Protein 8V9S (pdb70)

GO terms:
  GO:0039686 bidirectional double-stranded viral DNA replication (P, IDA)

B-factor: mean 27.94, std 12.45, range [12.91, 69.67]

Sequence (71 aa):
GLPNVSELVDVYEYCRKRGLYPDAESYPWKSNAHYWLVTNLYQNRANALTDAELRRKAADELVHTARINRG

Nearest PDB structures (foldseek):
  7pkq-assembly1_v  TM=4.319E-01  e=3.524E+00  Chlamydomonas reinhardtii
  7aor-assembly1_p  TM=4.807E-01  e=5.339E+00  Trypanosoma cruzi strain CL Brener
  1nxh-assembly1_B  TM=5.508E-01  e=9.665E+00  Methanothermobacter thermautotrophicus

Solvent-accessible surface area: 5018 Å² total

Foldseek 3Di:
DDDDLVVLLCLVVCVVCVVVAPHLVRPDDPDPLSSVLSVVLVVVCVVPADSVRSSVVSNVSVVCVVVVVVD

Structure (mmCIF, N/CA/C/O backbone):
data_8V9S
#
_entry.id   8V9S
#
_cell.length_a   49.731
_cell.length_b   49.731
_cell.length_c   70.772
_cell.angle_alpha   90.000
_cell.angle_beta   90.000
_cell.angle_gamma   120.000
#
_symmetry.space_group_name_H-M   'P 31 2 1'
#
loop_
_entity.id
_entity.type
_entity.pdbx_description
1 polymer 'Replication protein P'
2 water water
#
loop_
_atom_site.group_PDB
_atom_site.id
_atom_site.type_symbol
_atom_site.label_atom_id
_atom_site.label_alt_id
_atom_site.label_comp_id
_atom_site.label_asym_id
_atom_site.label_entity_id
_atom_site.label_seq_id
_atom_site.pdbx_PDB_ins_code
_atom_site.Cartn_x
_atom_site.Cartn_y
_atom_site.Cartn_z
_atom_site.occupancy
_atom_site.B_iso_or_equiv
_atom_site.auth_seq_id
_atom_site.auth_comp_id
_atom_site.auth_asym_id
_atom_site.auth_atom_id
_atom_site.pdbx_PDB_model_num
ATOM 1 N N . GLY A 1 23 ? 6.26823 42.20697 8.59533 1.000 17.32378 119 GLY A N 1
A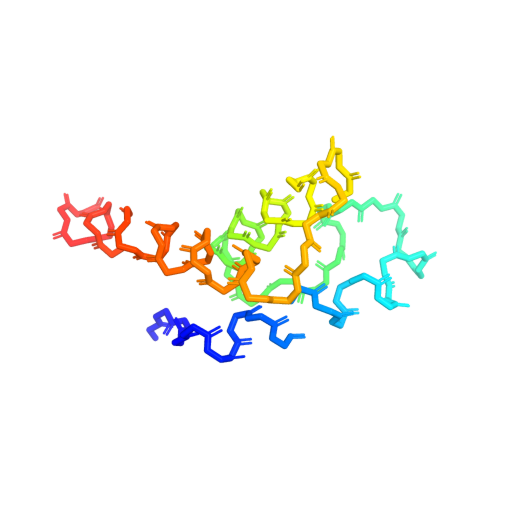TOM 2 C CA . GLY A 1 23 ? 6.57168 42.22554 10.02674 1.000 23.09583 119 GLY A CA 1
ATOM 3 C C . GLY A 1 23 ? 6.80998 40.82295 10.59734 1.000 24.77785 119 GLY A C 1
ATOM 4 O O . GLY A 1 23 ? 6.79823 39.85567 9.84952 1.000 22.82742 119 GLY A O 1
ATOM 5 N N . LEU A 1 24 ? 7.02192 40.70172 11.91112 1.000 22.41154 120 LEU A N 1
ATOM 6 C CA . LEU A 1 24 ? 7.19278 39.38860 12.52194 1.000 22.50760 120 LEU A CA 1
ATOM 7 C C . LEU A 1 24 ? 5.86320 38.64239 12.61363 1.000 17.27698 120 LEU A C 1
ATOM 8 O O . LEU A 1 24 ? 4.79754 39.24895 12.62320 1.000 17.49889 120 LEU A O 1
ATOM 13 N N . PRO A 1 25 ? 5.90154 37.32269 12.71564 1.000 16.69595 121 PRO A N 1
ATOM 14 C CA . PRO A 1 25 ? 4.66505 36.56463 12.97984 1.000 18.83966 121 PRO A CA 1
ATOM 15 C C . PRO A 1 25 ? 4.16342 36.82180 14.38856 1.000 16.64903 121 PRO A C 1
ATOM 16 O O . PRO A 1 25 ? 4.95433 37.07485 15.29585 1.000 13.10466 121 PRO A O 1
ATOM 20 N N . ASN A 1 26 ? 2.84346 36.69602 14.59366 1.000 13.51013 122 ASN A N 1
ATOM 21 C CA . ASN A 1 26 ? 2.33467 36.65910 15.96874 1.000 12.96395 122 ASN A CA 1
ATOM 22 C C . ASN A 1 26 ? 2.55573 35.25490 16.55430 1.000 15.70212 122 ASN A C 1
ATOM 23 O O . ASN A 1 26 ? 3.05344 34.35963 15.87250 1.000 12.98524 122 ASN A O 1
ATOM 28 N N . VAL A 1 27 ? 2.18186 35.04485 17.82739 1.000 15.33726 123 VAL A N 1
ATOM 29 C CA . VAL A 1 27 ? 2.55170 33.78303 18.48661 1.000 16.88582 123 VAL A CA 1
ATOM 30 C C . VAL A 1 27 ? 1.86737 32.60624 17.80270 1.000 16.29888 123 VAL A C 1
ATOM 31 O O . VAL A 1 27 ? 2.49831 31.57315 17.53586 1.000 13.73569 123 VAL A O 1
ATOM 35 N N . SER A 1 28 ? 0.57570 32.75121 17.47882 1.000 13.46388 124 SER A N 1
ATOM 36 C CA . SER A 1 28 ? -0.14253 31.66524 16.81230 1.000 18.32581 124 SER A CA 1
ATOM 37 C C . SER A 1 28 ? 0.45777 31.35791 15.44724 1.000 13.80258 124 SER A C 1
ATOM 38 O O . SER A 1 28 ? 0.62534 30.18548 15.07688 1.000 15.92086 124 SER A O 1
ATOM 41 N N . GLU A 1 29 ? 0.74825 32.39083 14.66393 1.000 15.80647 125 GLU A N 1
ATOM 42 C CA . GLU A 1 29 ? 1.38245 32.13752 13.37734 1.000 18.09848 125 GLU A CA 1
ATOM 43 C C . GLU A 1 29 ? 2.71233 31.42569 13.56606 1.000 16.54965 125 GLU A C 1
ATOM 44 O O . GLU A 1 29 ? 3.01725 30.47899 12.83115 1.000 15.41949 125 GLU A O 1
ATOM 50 N N . LEU A 1 30 ? 3.51198 31.86067 14.55275 1.000 16.25783 126 LEU A N 1
ATOM 51 C CA . LEU A 1 30 ? 4.84576 31.27762 14.72485 1.000 17.01395 126 LEU A CA 1
ATOM 52 C C . LEU A 1 30 ? 4.76014 29.82540 15.16833 1.000 15.90214 126 LEU A C 1
ATOM 53 O O . LEU A 1 30 ? 5.52187 28.97088 14.67846 1.000 14.23802 126 LEU A O 1
ATOM 58 N N . VAL A 1 31 ? 3.84650 29.51741 16.09910 1.000 15.68470 127 VAL A N 1
ATOM 59 C CA . VAL A 1 31 ? 3.70131 28.12770 16.51609 1.000 21.60419 127 VAL A CA 1
ATOM 60 C C . VAL A 1 31 ? 3.28722 27.25332 15.32998 1.000 23.33108 127 VAL A C 1
ATOM 61 O O . VAL A 1 31 ? 3.83511 26.15235 15.13800 1.000 16.31141 127 VAL A O 1
ATOM 65 N N . ASP A 1 32 ? 2.36200 27.74144 14.48695 1.000 18.16198 128 ASP A N 1
ATOM 66 C CA . ASP A 1 32 ? 2.01756 26.99996 13.26572 1.000 21.19541 128 ASP A CA 1
ATOM 67 C C . ASP A 1 32 ? 3.23761 26.76620 12.38376 1.000 23.67364 128 ASP A C 1
ATOM 68 O O . ASP A 1 32 ? 3.39242 25.67520 11.81585 1.000 19.83778 128 ASP A O 1
ATOM 81 N N . VAL A 1 34 ? 6.32281 26.46912 13.35722 1.000 14.66645 130 VAL A N 1
ATOM 82 C CA . VAL A 1 34 ? 7.18687 25.47899 13.99650 1.000 24.71854 130 VAL A CA 1
ATOM 83 C C . VAL A 1 34 ? 6.65756 24.08508 13.71213 1.000 21.52771 130 VAL A C 1
ATOM 84 O O . VAL A 1 34 ? 7.41984 23.16462 13.40519 1.000 16.21516 130 VAL A O 1
ATOM 88 N N . TYR A 1 35 ? 5.34338 23.90772 13.80713 1.000 16.96772 131 TYR A N 1
ATOM 89 C CA . TYR A 1 35 ? 4.76839 22.59922 13.51712 1.000 23.80615 131 TYR A CA 1
ATOM 90 C C . TYR A 1 35 ? 4.91962 22.24075 12.04540 1.000 20.26393 131 TYR A C 1
ATOM 91 O O . TYR A 1 35 ? 5.16175 21.07234 11.71901 1.000 23.73472 131 TYR A O 1
ATOM 100 N N . GLU A 1 36 ? 4.76716 23.20854 11.13468 1.000 16.33622 132 GLU A N 1
ATOM 101 C CA . GLU A 1 36 ? 4.94723 22.88285 9.71563 1.000 24.49531 132 GLU A CA 1
ATOM 102 C C . GLU A 1 36 ? 6.38322 22.48475 9.42916 1.000 25.14229 132 GLU A C 1
ATOM 103 O O . GLU A 1 36 ? 6.64354 21.52070 8.69184 1.000 21.64918 132 GLU A O 1
ATOM 109 N N . TYR A 1 37 ? 7.32996 23.24274 9.97796 1.000 22.82587 133 TYR A N 1
ATOM 110 C CA . TYR A 1 37 ? 8.73595 22.87876 9.87508 1.000 16.69080 133 TYR A CA 1
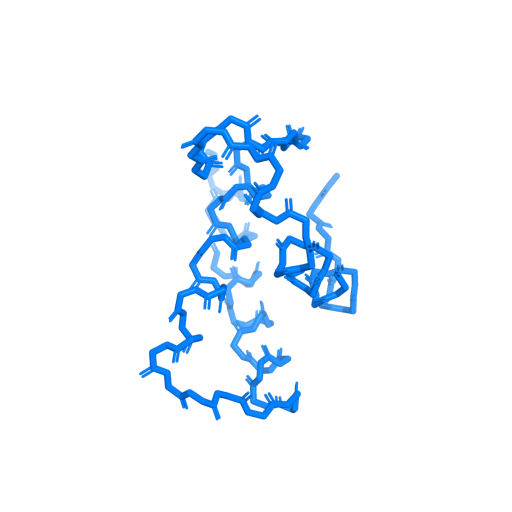ATOM 111 C C . TYR A 1 37 ? 8.97429 21.48301 10.42475 1.000 22.25471 133 TYR A C 1
ATOM 112 O O . TYR A 1 37 ? 9.68923 20.67810 9.81667 1.000 19.01768 133 TYR A O 1
ATOM 121 N N . CYS A 1 38 ? 8.41148 21.19713 11.59980 1.000 19.96649 134 CYS A N 1
ATOM 122 C CA . CYS A 1 38 ? 8.50559 19.85954 12.18012 1.000 18.63948 134 CYS A CA 1
ATOM 123 C C . CYS A 1 38 ? 8.05105 18.80606 11.17343 1.000 26.94616 134 CYS A C 1
ATOM 124 O O . CYS A 1 38 ? 8.71649 17.78140 10.99194 1.000 20.14472 134 CYS A O 1
ATOM 127 N N . ARG A 1 39 ? 6.95322 19.09093 10.46615 1.000 24.12458 135 ARG A N 1
ATOM 128 C CA . ARG A 1 39 ? 6.32980 18.16791 9.52468 1.000 23.85118 135 ARG A CA 1
ATOM 129 C C . ARG A 1 39 ? 7.12331 18.03989 8.22943 1.000 23.08358 135 ARG A C 1
ATOM 130 O O . ARG A 1 39 ? 7.12621 16.96895 7.60825 1.000 21.91488 135 ARG A O 1
ATOM 138 N N . LYS A 1 40 ? 7.77789 19.12013 7.79179 1.000 15.50732 136 LYS A N 1
ATOM 139 C CA . LYS A 1 40 ? 8.38680 19.20667 6.46977 1.000 17.40101 136 LYS A CA 1
ATOM 140 C C . LYS A 1 40 ? 9.91445 19.11258 6.46411 1.000 13.67005 136 LYS A C 1
ATOM 141 O O . LYS A 1 40 ? 10.49364 18.97052 5.38404 1.000 14.96641 136 LYS A O 1
ATOM 147 N N . ARG A 1 41 ? 10.58540 19.21143 7.61672 1.000 13.63510 137 ARG A N 1
ATOM 148 C CA . ARG A 1 41 ? 12.02636 19.43100 7.59229 1.000 16.11330 137 ARG A CA 1
ATOM 149 C C . ARG A 1 41 ? 12.78447 18.24629 6.97404 1.000 13.72442 137 ARG A C 1
ATOM 150 O O . ARG A 1 41 ? 13.89882 18.43651 6.46913 1.000 13.76076 137 ARG A O 1
ATOM 158 N N . GLY A 1 42 ? 12.20519 17.03854 7.00539 1.000 15.83896 138 GLY A N 1
ATOM 159 C CA . GLY A 1 42 ? 12.85744 15.87480 6.39454 1.000 13.80972 138 GLY A CA 1
ATOM 160 C C . GLY A 1 42 ? 12.96010 15.93635 4.87610 1.000 14.82331 138 GLY A C 1
ATOM 161 O O . GLY A 1 42 ? 13.69359 15.12813 4.27250 1.000 15.29275 138 GLY A O 1
ATOM 162 N N . LEU A 1 43 ? 12.22106 16.85054 4.23487 1.000 13.93901 139 LEU A N 1
ATOM 163 C CA . LEU A 1 43 ? 12.24773 16.93942 2.78149 1.000 17.27209 139 LEU A CA 1
ATOM 164 C C . LEU A 1 43 ? 13.42660 17.74867 2.26520 1.000 19.67474 139 LEU A C 1
ATOM 165 O O . LEU A 1 43 ? 13.58636 17.84942 1.04345 1.000 17.56322 139 LEU A O 1
ATOM 170 N N . TYR A 1 44 ? 14.26896 18.29524 3.13975 1.000 13.90527 140 TYR A N 1
ATOM 171 C CA . TYR A 1 44 ? 15.27677 19.27632 2.76719 1.000 14.01793 140 TYR A CA 1
ATOM 172 C C . TYR A 1 44 ? 16.65200 18.79523 3.21252 1.000 19.46346 140 TYR A C 1
ATOM 173 O O . TYR A 1 44 ? 16.76513 17.95391 4.11935 1.000 14.51511 140 TYR A O 1
ATOM 182 N N . PRO A 1 45 ? 17.72204 19.25308 2.55319 1.000 14.84963 141 PRO A N 1
ATOM 183 C CA . PRO A 1 45 ? 19.07116 18.75878 2.91799 1.000 18.80409 141 PRO A CA 1
ATOM 184 C C . PRO A 1 45 ? 19.52309 19.16203 4.31758 1.000 21.88172 141 PRO A C 1
ATOM 185 O O . PRO A 1 45 ? 20.31239 18.43635 4.94422 1.000 17.00411 141 PRO A O 1
ATOM 189 N N . ASP A 1 46 ? 19.07869 20.31497 4.81415 1.000 18.72949 142 ASP A N 1
ATOM 190 C CA . ASP A 1 46 ? 19.46517 20.80749 6.13153 1.000 14.70479 142 ASP A CA 1
ATOM 191 C C . ASP A 1 46 ? 18.46326 21.88906 6.55045 1.000 18.16543 142 ASP A C 1
ATOM 192 O O . ASP A 1 46 ? 17.51349 22.20578 5.82128 1.000 20.41845 142 ASP A O 1
ATOM 197 N N . ALA A 1 47 ? 18.68504 22.47139 7.73149 1.000 15.85304 143 ALA A N 1
ATOM 198 C CA . ALA A 1 47 ? 17.75011 23.47215 8.22403 1.000 14.83581 143 ALA A CA 1
ATOM 199 C C . ALA A 1 47 ? 17.83980 24.74489 7.41350 1.000 16.99624 143 ALA A C 1
ATOM 200 O O . ALA A 1 47 ? 16.83543 25.44901 7.24540 1.000 19.69246 143 ALA A O 1
ATOM 202 N N . GLU A 1 48 ? 19.03903 25.07970 6.93481 1.000 18.56140 144 GLU A N 1
ATOM 203 C CA . GLU A 1 48 ? 19.19066 26.32675 6.20324 1.000 21.30059 144 GLU A CA 1
ATOM 204 C C . GLU A 1 48 ? 18.52970 26.27559 4.83637 1.000 23.70668 144 GLU A C 1
ATOM 205 O O . GLU A 1 48 ? 18.15022 27.33082 4.30886 1.000 21.20884 144 GLU A O 1
ATOM 211 N N . SER A 1 49 ? 18.34110 25.07500 4.28259 1.000 17.96675 145 SER A N 1
ATOM 212 C CA . SER A 1 49 ? 17.77981 24.90473 2.94374 1.000 18.80368 145 SER A CA 1
ATOM 213 C C . SER A 1 49 ? 16.25657 24.95283 2.92043 1.000 29.16948 145 SER A C 1
ATOM 214 O O . SER A 1 49 ? 15.67773 25.12281 1.84516 1.000 26.79655 145 SER A O 1
ATOM 217 N N . TYR A 1 50 ? 15.60065 24.76707 4.06207 1.000 24.37600 146 TYR A N 1
ATOM 218 C CA . TYR A 1 50 ? 14.17431 25.00559 4.22696 1.000 24.79342 146 TYR A CA 1
ATOM 219 C C . TYR A 1 50 ? 13.79932 26.37364 3.66338 1.000 18.39331 146 TYR A C 1
ATOM 220 O O . TYR A 1 50 ? 14.58628 27.32159 3.72719 1.000 24.07311 146 TYR A O 1
ATOM 229 N N . PRO A 1 51 ? 12.62613 26.52872 3.10532 1.000 29.69189 147 PRO A N 1
ATOM 230 C CA . PRO A 1 51 ? 12.29932 27.81362 2.46750 1.000 25.77178 147 PRO A CA 1
ATOM 231 C C . PRO A 1 51 ? 11.80712 28.89070 3.42309 1.000 35.32746 147 PRO A C 1
ATOM 232 O O . PRO A 1 51 ? 10.59494 29.07753 3.58243 1.000 45.09704 147 PRO A O 1
ATOM 236 N N . TRP A 1 52 ? 12.74596 29.64745 3.99825 1.000 28.31073 148 TRP A N 1
ATOM 237 C CA . TRP A 1 52 ? 12.45711 30.70226 4.96913 1.000 37.87691 148 TRP A CA 1
ATOM 238 C C . TRP A 1 52 ? 12.15554 32.03441 4.28500 1.000 48.26953 148 TRP A C 1
ATOM 239 O O . TRP A 1 52 ? 12.92190 32.47706 3.42100 1.000 40.35646 148 TRP A O 1
ATOM 250 N N . LYS A 1 53 ? 11.08525 32.71213 4.72436 1.000 42.94495 149 LYS A N 1
ATOM 251 C CA . LYS A 1 53 ? 10.76072 34.02166 4.16033 1.000 35.65053 149 LYS A CA 1
ATOM 252 C C . LYS A 1 53 ? 11.62951 35.14163 4.70876 1.000 45.00379 149 LYS A C 1
ATOM 253 O O . LYS A 1 53 ? 11.63252 36.23646 4.13936 1.00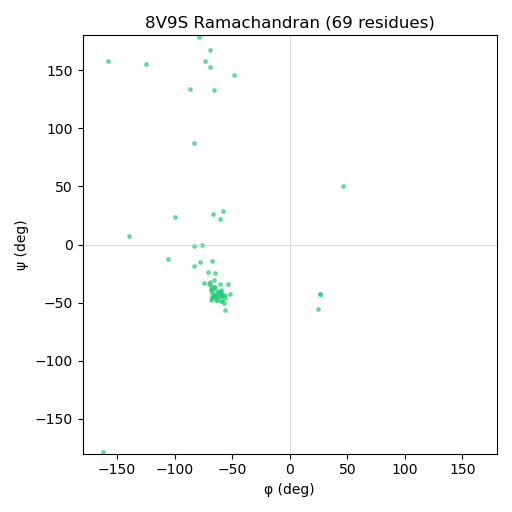0 46.89031 149 LYS A O 1
ATOM 259 N N . SER A 1 54 ? 12.34358 34.91317 5.80331 1.000 36.07139 150 SER A N 1
ATOM 260 C CA . SER A 1 54 ? 13.25214 35.91757 6.33141 1.000 38.05052 150 SER A CA 1
ATOM 261 C C . SER A 1 54 ? 14.28181 35.20078 7.18157 1.000 37.70698 150 SER A C 1
ATOM 262 O O . SER A 1 54 ? 14.03436 34.09061 7.66150 1.000 40.89904 150 SER A O 1
ATOM 265 N N . ASN A 1 55 ? 15.43941 35.84846 7.37771 1.000 38.66350 151 ASN A N 1
ATOM 266 C CA . ASN A 1 55 ? 16.34429 35.35825 8.41002 1.000 42.81231 151 ASN A CA 1
ATOM 267 C C . ASN A 1 55 ? 15.62859 35.22808 9.74142 1.000 40.02240 151 ASN A C 1
ATOM 268 O O . ASN A 1 55 ? 15.91571 34.30208 10.50173 1.000 29.04164 151 ASN A O 1
ATOM 273 N N . ALA A 1 56 ? 14.67528 36.12011 10.02448 1.000 31.46210 152 ALA A N 1
ATOM 274 C CA . ALA A 1 56 ? 13.95180 36.04760 11.29107 1.000 30.48433 152 ALA A CA 1
ATOM 275 C C . ALA A 1 56 ? 13.21216 34.72331 11.43499 1.000 20.76661 152 ALA A C 1
ATOM 276 O O . ALA A 1 56 ? 13.25260 34.10348 12.50905 1.000 22.89804 152 ALA A O 1
ATOM 278 N N . HIS A 1 57 ? 12.53760 34.26550 10.37164 1.000 22.14586 153 HIS A N 1
ATOM 279 C CA . HIS A 1 57 ? 11.77877 33.02183 10.46605 1.000 20.06677 153 HIS A CA 1
ATOM 280 C C . HIS A 1 57 ? 12.71691 31.85470 10.76658 1.000 20.33630 153 HIS A C 1
ATOM 281 O O . HIS A 1 57 ? 12.38412 30.95931 11.54789 1.000 20.94180 153 HIS A O 1
ATOM 288 N N . TYR A 1 58 ? 13.87453 31.83397 10.10962 1.000 21.63142 154 TYR A N 1
ATOM 289 C CA . TYR A 1 58 ? 14.83085 30.75183 10.32036 1.000 18.35973 154 TYR A CA 1
ATOM 290 C C . TYR A 1 58 ? 15.26687 30.70338 11.78855 1.000 20.11033 154 TYR A C 1
ATOM 291 O O . TYR A 1 58 ? 15.25044 29.64309 12.42503 1.000 20.22646 154 TYR A O 1
ATOM 300 N N . TRP A 1 59 ? 15.64122 31.85608 12.34201 1.000 16.26272 155 TRP A N 1
ATOM 301 C CA . TRP A 1 59 ? 16.15210 31.90001 13.71371 1.000 19.22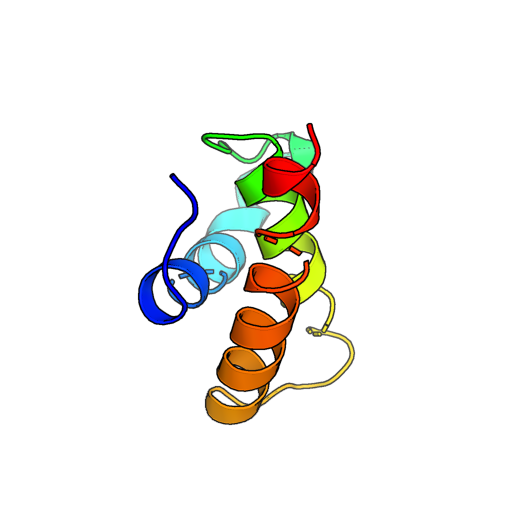828 155 TRP A CA 1
ATOM 302 C C . TRP A 1 59 ? 15.05115 31.57802 14.72777 1.000 18.42667 155 TRP A C 1
ATOM 303 O O . TRP A 1 59 ? 15.25669 30.78582 15.65600 1.000 19.06727 155 TRP A O 1
ATOM 314 N N . LEU A 1 60 ? 13.88848 32.20664 14.58315 1.000 16.52894 156 LEU A N 1
ATOM 315 C CA . LEU A 1 60 ? 12.74575 31.91720 15.45221 1.000 14.87077 156 LEU A CA 1
ATOM 316 C C . LEU A 1 60 ? 12.38723 30.43091 15.41154 1.000 14.98987 156 LEU A C 1
ATOM 317 O O . LEU A 1 60 ? 12.32379 29.76531 16.44651 1.000 13.19762 156 LEU A O 1
ATOM 322 N N . VAL A 1 61 ? 12.11939 29.90476 14.21529 1.000 13.78792 157 VAL A N 1
ATOM 323 C CA . VAL A 1 61 ? 11.58901 28.54809 14.10235 1.000 15.68482 157 VAL A CA 1
ATOM 324 C C . VAL A 1 61 ? 12.62630 27.51100 14.53002 1.000 13.67855 157 VAL A C 1
ATOM 325 O O . VAL A 1 61 ? 12.29563 26.56541 15.26127 1.000 14.17983 157 VAL A O 1
ATOM 329 N N . THR A 1 62 ? 13.88726 27.64065 14.06950 1.000 13.32923 158 THR A N 1
ATOM 330 C CA . THR A 1 62 ? 14.86432 26.59119 14.40017 1.000 13.68995 158 THR A CA 1
ATOM 331 C C . THR A 1 62 ? 15.19347 26.58923 15.88853 1.000 18.65418 158 THR A C 1
ATOM 332 O O . THR A 1 62 ? 15.41151 25.52831 16.48078 1.000 18.87925 158 THR A O 1
ATOM 336 N N . ASN A 1 63 ? 15.24455 27.76115 16.51003 1.000 20.17317 159 ASN A N 1
ATOM 337 C CA . ASN A 1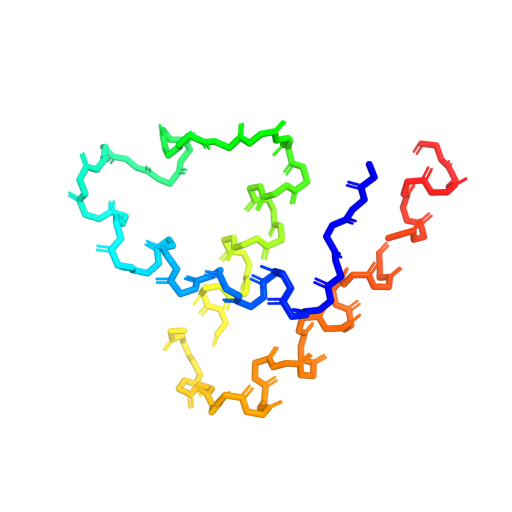 63 ? 15.44241 27.81655 17.95840 1.000 20.40578 159 ASN A CA 1
ATOM 338 C C . ASN A 1 63 ? 14.28573 27.15470 18.70405 1.000 23.27740 159 ASN A C 1
ATOM 339 O O . ASN A 1 63 ? 14.50032 26.34928 19.61446 1.000 21.24067 159 ASN A O 1
ATOM 344 N N . LEU A 1 64 ? 13.04796 27.48321 18.33429 1.000 13.17493 160 LEU A N 1
ATOM 345 C CA . LEU A 1 64 ? 11.89661 26.89682 19.01836 1.000 13.81833 160 LEU A CA 1
ATOM 346 C C . LEU A 1 64 ? 11.77563 25.40264 18.72895 1.000 24.16594 160 LEU A C 1
ATOM 347 O O . LEU A 1 64 ? 11.41907 24.61948 19.61885 1.000 18.53627 160 LEU A O 1
ATOM 352 N N . TYR A 1 65 ? 12.04211 24.98912 17.48328 1.000 18.32770 161 TYR A N 1
ATOM 353 C CA . TYR A 1 65 ? 11.99489 23.56675 17.17070 1.000 15.30709 161 TYR A CA 1
ATOM 354 C C . TYR A 1 65 ? 12.98568 22.80114 18.04374 1.000 20.16621 161 TYR A C 1
ATOM 355 O O . TYR A 1 65 ? 12.64471 21.79009 18.66296 1.000 24.39756 161 TYR A O 1
ATOM 364 N N . GLN A 1 66 ? 14.21912 23.28640 18.12532 1.000 17.78980 162 GLN A N 1
ATOM 365 C CA . GLN A 1 66 ? 15.23220 22.57272 18.89704 1.000 21.93813 162 GLN A CA 1
ATOM 366 C C . GLN A 1 66 ? 14.88549 22.55226 20.37656 1.000 27.93866 162 GLN A C 1
ATOM 367 O O . GLN A 1 66 ? 15.14911 21.56188 21.07028 1.000 31.32625 162 GLN A O 1
ATOM 373 N N . ASN A 1 67 ? 14.31077 23.64151 20.87683 1.000 21.74063 163 ASN A N 1
ATOM 374 C CA . ASN A 1 67 ? 13.86207 23.68148 22.26540 1.000 26.93379 163 ASN A CA 1
ATOM 375 C C . ASN A 1 67 ? 12.70204 22.71128 22.49006 1.000 28.91321 163 ASN A C 1
ATOM 376 O O . ASN A 1 67 ? 12.68115 21.97408 23.48379 1.000 40.23319 163 ASN A O 1
ATOM 389 N N . ARG A 1 69 ? 12.12894 19.95132 20.70149 1.000 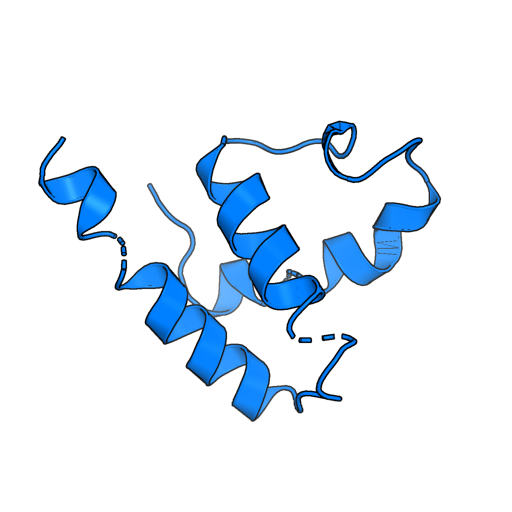36.16960 165 ARG A N 1
ATOM 390 C CA . ARG A 1 69 ? 12.74012 18.62760 20.58385 1.000 32.45683 165 ARG A CA 1
ATOM 391 C C . ARG A 1 69 ? 13.49262 18.25367 21.85302 1.000 42.72249 165 ARG A C 1
ATOM 392 O O . ARG A 1 69 ? 13.21887 17.22168 22.47663 1.000 45.19904 165 ARG A O 1
ATOM 400 N N . ALA A 1 70 ? 14.43048 19.09354 22.26215 1.000 34.98296 166 ALA A N 1
ATOM 401 C CA . ALA A 1 70 ? 15.31698 18.76344 23.36798 1.000 39.68551 166 ALA A CA 1
ATOM 402 C C . ALA A 1 70 ? 14.65734 18.87853 24.73324 1.000 45.85654 166 ALA A C 1
ATOM 403 O O . ALA A 1 70 ? 15.32602 18.60966 25.73649 1.000 52.95951 166 ALA A O 1
ATOM 405 N N . ASN A 1 71 ? 13.37939 19.26221 24.81006 1.000 40.85725 167 ASN A N 1
ATOM 406 C CA . ASN A 1 71 ? 12.74997 19.49254 26.10577 1.000 29.71503 167 ASN A CA 1
ATOM 407 C C . ASN A 1 71 ? 11.32026 18.97317 26.15216 1.000 39.42355 167 ASN A C 1
ATOM 408 O O . ASN A 1 71 ? 10.61289 19.24140 27.13400 1.000 41.10273 167 ASN A O 1
ATOM 413 N N . ALA A 1 72 ? 10.87343 18.26088 25.12195 1.000 30.98436 168 ALA A N 1
ATOM 414 C CA . ALA A 1 72 ? 9.52321 17.69759 25.06604 1.000 40.75950 168 ALA A CA 1
ATOM 415 C C . ALA A 1 72 ? 8.47432 18.72448 25.47642 1.000 43.10054 168 ALA A C 1
ATOM 416 O O . ALA A 1 72 ? 7.61448 18.46967 26.32165 1.000 48.92172 168 ALA A O 1
ATOM 418 N N . LEU A 1 73 ? 8.55971 19.90644 24.86846 1.000 47.35724 169 LEU A N 1
ATOM 419 C CA . LEU A 1 73 ? 7.67188 21.00958 25.21899 1.000 36.44063 169 LEU A CA 1
ATOM 420 C C . LEU A 1 73 ? 6.22906 20.68082 24.84617 1.000 40.54300 169 LEU A C 1
ATOM 421 O O . LEU A 1 73 ? 5.95438 20.22235 23.73397 1.000 46.36374 169 LEU A O 1
ATOM 426 N N . THR A 1 74 ? 5.30354 20.92585 25.77028 1.000 36.11280 170 THR A N 1
ATOM 427 C CA . THR A 1 74 ? 3.88683 20.88797 25.43723 1.000 35.92688 170 THR A CA 1
ATOM 428 C C . THR A 1 74 ? 3.52600 22.06494 24.52413 1.000 39.38964 170 THR A C 1
ATOM 429 O O . THR A 1 74 ? 4.29706 23.01387 24.36227 1.000 42.11179 170 THR A O 1
ATOM 433 N N . ASP A 1 75 ? 2.32593 22.00922 23.93749 1.000 36.82975 171 ASP A N 1
ATOM 434 C CA . ASP A 1 75 ? 1.86043 23.11437 23.09782 1.000 38.45250 171 ASP A CA 1
ATOM 435 C C . ASP A 1 75 ? 1.78776 24.42520 23.87251 1.000 41.69963 171 ASP A C 1
ATOM 436 O O . ASP A 1 75 ? 2.09677 25.49311 23.33010 1.000 34.34794 171 ASP A O 1
ATOM 441 N N . ALA A 1 76 ? 1.32330 24.37854 25.12228 1.000 33.64209 172 ALA A N 1
ATOM 442 C CA . ALA A 1 76 ? 1.24692 25.60939 25.89791 1.000 33.61537 172 ALA A CA 1
ATOM 443 C C . ALA A 1 76 ? 2.63819 26.12412 26.21923 1.000 31.93577 172 ALA A C 1
ATOM 444 O O . ALA A 1 76 ? 2.88339 27.33522 26.20592 1.000 31.88927 172 ALA A O 1
ATOM 446 N N . GLU A 1 77 ? 3.55472 25.21170 26.51397 1.000 26.16989 173 GLU A N 1
ATOM 447 C CA . GLU A 1 77 ? 4.92819 25.58387 26.81261 1.000 33.10168 173 GLU A CA 1
ATOM 448 C C . GLU A 1 77 ? 5.58564 26.19646 25.59051 1.000 30.00541 173 GLU A C 1
ATOM 449 O O . GLU A 1 77 ? 6.30530 27.20041 25.68834 1.000 19.95175 173 GLU A O 1
ATOM 455 N N . LEU A 1 78 ? 5.37120 25.57001 24.43074 1.000 21.55993 174 LEU A N 1
ATOM 456 C CA . LEU A 1 78 ? 5.88175 26.10428 23.17388 1.000 25.16630 174 LEU A CA 1
ATOM 457 C C . LEU A 1 78 ? 5.38460 27.52475 22.94024 1.000 23.84029 174 LEU A C 1
ATOM 458 O O . LEU A 1 78 ? 6.16025 28.39892 22.54331 1.000 17.23191 174 LEU A O 1
ATOM 463 N N . ARG A 1 79 ? 4.09707 27.77196 23.20521 1.000 25.10139 175 ARG A N 1
ATOM 464 C CA . ARG A 1 79 ? 3.53254 29.09450 22.97728 1.000 21.27118 175 ARG A CA 1
ATOM 465 C C . ARG A 1 79 ? 4.18762 30.12905 23.87040 1.000 23.58725 175 ARG A C 1
ATOM 466 O O . ARG A 1 79 ? 4.43088 31.26396 23.44574 1.000 15.74199 175 ARG A O 1
ATOM 474 N N . ARG A 1 80 ? 4.45328 29.76768 25.12474 1.000 18.89656 176 ARG A N 1
ATOM 475 C CA . ARG A 1 80 ? 5.12987 30.69901 26.01779 1.000 24.31040 176 ARG A CA 1
ATOM 476 C C . ARG A 1 80 ? 6.54264 31.00261 25.53146 1.000 17.80564 176 ARG A C 1
ATOM 477 O O . ARG A 1 80 ? 6.94607 32.16764 25.48186 1.000 17.93397 176 ARG A O 1
ATOM 485 N N . LYS A 1 81 ? 7.32291 29.96561 25.17682 1.000 16.81230 177 LYS A N 1
ATOM 486 C CA . LYS A 1 81 ? 8.65085 30.22726 24.62157 1.000 18.84677 177 LYS A CA 1
ATOM 487 C C . LYS A 1 81 ? 8.55928 31.06996 23.35223 1.000 16.87948 177 LYS A C 1
ATOM 488 O O . LYS A 1 81 ? 9.37322 31.97741 23.15252 1.000 18.49576 177 LYS A O 1
ATOM 494 N N . ALA A 1 82 ? 7.61494 30.74765 22.45250 1.000 16.11810 178 ALA A N 1
ATOM 495 C CA . ALA A 1 82 ? 7.50995 31.52183 21.21364 1.000 16.02699 178 ALA A CA 1
ATOM 496 C C . ALA A 1 82 ? 7.25373 32.99803 21.51592 1.000 12.90705 178 ALA A C 1
ATOM 497 O O . ALA A 1 82 ? 7.86478 33.88181 20.90285 1.000 15.66017 178 ALA A O 1
ATOM 499 N N . ALA A 1 83 ? 6.36305 33.28313 22.46825 1.000 15.21119 179 ALA A N 1
ATOM 500 C CA . ALA A 1 83 ? 6.08504 34.68133 22.79932 1.000 14.06903 179 ALA A CA 1
ATOM 501 C C . ALA A 1 83 ? 7.34295 35.38062 23.29892 1.000 18.03313 179 ALA A C 1
ATOM 502 O O . ALA A 1 83 ? 7.59478 36.54008 22.95531 1.000 16.78137 179 ALA A O 1
ATOM 504 N N . ASP A 1 84 ? 8.13956 34.69495 24.12918 1.000 14.37148 180 ASP A N 1
ATOM 505 C CA . ASP A 1 84 ? 9.36657 35.31646 24.62296 1.000 20.40365 180 ASP A CA 1
ATOM 506 C C . ASP A 1 84 ? 10.35358 35.55574 23.49323 1.000 17.74934 180 ASP A C 1
ATOM 507 O O . ASP A 1 84 ? 11.01478 36.60140 23.45264 1.000 18.13127 180 ASP A O 1
ATOM 512 N N . GLU A 1 85 ? 10.51448 34.56887 22.60390 1.000 15.31592 181 GLU A N 1
ATOM 513 C CA . GLU A 1 85 ? 11.39254 34.74481 21.45143 1.000 19.18495 181 GLU A CA 1
ATOM 514 C C . GLU A 1 85 ? 10.92727 35.91525 20.59132 1.000 20.39699 181 GLU A C 1
ATOM 515 O O . GLU A 1 85 ? 11.74825 36.67850 20.06859 1.000 14.24326 181 GLU A O 1
ATOM 521 N N . LEU A 1 86 ? 9.61328 36.07169 20.42657 1.000 13.82625 182 LEU A N 1
ATOM 52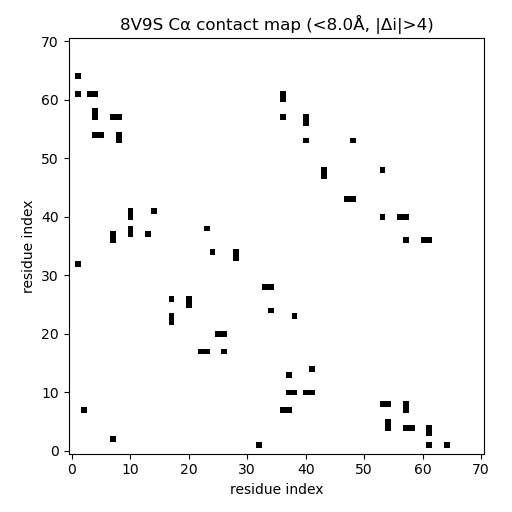2 C CA . LEU A 1 86 ? 9.14253 37.15895 19.58777 1.000 13.01031 182 LEU A CA 1
ATOM 523 C C . LEU A 1 86 ? 9.39646 38.51840 20.23686 1.000 21.15122 182 LEU A C 1
ATOM 524 O O . LEU A 1 86 ? 9.60921 39.50119 19.52431 1.000 13.03611 182 LEU A O 1
ATOM 529 N N . VAL A 1 87 ? 9.35979 38.59870 21.57003 1.000 14.11614 183 VAL A N 1
ATOM 530 C CA . VAL A 1 87 ? 9.65533 39.86779 22.25001 1.000 17.20104 183 VAL A CA 1
ATOM 531 C C . VAL A 1 87 ? 11.12355 40.23562 22.05185 1.000 15.11436 183 VAL A C 1
ATOM 532 O O . VAL A 1 87 ? 11.45670 41.38864 21.72504 1.000 14.27448 183 VAL A O 1
ATOM 536 N N . HIS A 1 88 ? 12.02060 39.25552 22.22564 1.000 13.02121 184 HIS A N 1
ATOM 537 C CA . HIS A 1 88 ? 13.44540 39.50766 22.01315 1.000 14.88722 184 HIS A CA 1
ATOM 538 C C . HIS A 1 88 ? 13.71438 39.95105 20.58993 1.000 16.29777 184 HIS A C 1
ATOM 539 O O . HIS A 1 88 ? 14.44278 40.92262 20.35902 1.000 15.70118 184 HIS A O 1
ATOM 554 N N . THR A 1 90 ? 11.52515 41.34711 18.39187 1.000 14.35712 186 THR A N 1
ATOM 555 C CA . THR A 1 90 ? 10.97498 42.68241 18.19715 1.000 13.14131 186 THR A CA 1
ATOM 556 C C . THR A 1 90 ? 11.93337 43.72918 18.73049 1.000 19.65788 186 THR A C 1
ATOM 557 O O . THR A 1 90 ? 12.17679 44.74339 18.07346 1.000 20.02428 186 THR A O 1
ATOM 561 N N . ALA A 1 91 ? 12.52683 43.48104 19.90222 1.000 16.45830 187 ALA A N 1
ATOM 562 C CA . ALA A 1 91 ? 13.46740 44.45832 20.43467 1.000 16.77555 187 ALA A CA 1
ATOM 563 C C . ALA A 1 91 ? 14.70959 44.57735 19.54999 1.000 22.33345 187 ALA A C 1
ATOM 564 O O . ALA A 1 91 ? 15.17147 45.69381 19.27345 1.000 30.72675 187 ALA A O 1
ATOM 566 N N . ARG A 1 92 ? 15.25698 43.44593 19.08385 1.000 20.42295 188 ARG A N 1
ATOM 567 C CA . ARG A 1 92 ? 16.41552 43.48594 18.18488 1.000 24.32392 188 ARG A CA 1
ATOM 568 C C . ARG A 1 92 ? 16.12451 44.29573 16.93115 1.000 23.24323 188 ARG A C 1
ATOM 569 O O . ARG A 1 92 ? 16.88790 45.19775 16.57139 1.000 32.67447 188 ARG A O 1
ATOM 577 N N . ILE A 1 93 ? 15.01413 44.01021 16.26044 1.000 22.58699 189 ILE A N 1
ATOM 578 C CA . ILE A 1 93 ? 14.71253 44.75408 15.04093 1.000 25.16559 189 ILE A CA 1
ATOM 579 C C . ILE A 1 93 ? 14.44927 46.22223 15.36309 1.000 32.67625 189 ILE A C 1
ATOM 580 O O . ILE A 1 93 ? 14.85652 47.11664 14.61125 1.000 27.62196 189 ILE A O 1
ATOM 585 N N . ASN A 1 94 ? 13.80784 46.49567 16.50623 1.000 32.84777 190 ASN A N 1
ATOM 586 C CA . ASN A 1 94 ? 13.45442 47.86975 16.86603 1.000 25.90482 190 ASN A CA 1
ATOM 587 C C . ASN A 1 94 ? 14.67483 48.76476 17.00494 1.000 31.93978 190 ASN A C 1
ATOM 588 O O . ASN A 1 94 ? 14.59178 49.96286 16.73494 1.000 34.89167 190 ASN A O 1
ATOM 593 N N . ARG A 1 95 ? 15.80201 48.23039 17.46676 1.000 32.50256 191 ARG A N 1
ATOM 594 C CA . ARG A 1 95 ? 16.98725 49.05699 17.61219 1.000 35.51140 191 ARG A CA 1
ATOM 595 C C . ARG A 1 95 ? 17.96130 48.87942 16.45871 1.000 38.26580 191 ARG A C 1
ATOM 596 O O . ARG A 1 95 ? 19.15022 49.16009 16.61744 1.000 45.74335 191 ARG A O 1
ATOM 604 N N . GLY A 1 96 ? 17.47505 48.43650 15.29785 1.000 33.42165 192 GLY A N 1
ATOM 605 C CA . GLY A 1 96 ?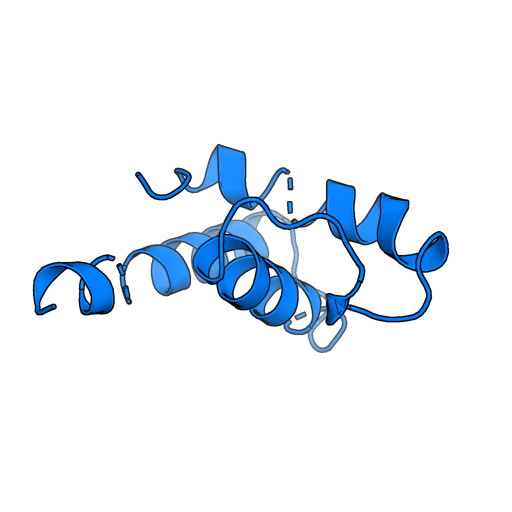 18.26346 48.45093 14.06755 1.000 42.23397 192 GLY A CA 1
ATOM 606 C C . GLY A 1 96 ? 18.98661 47.17346 13.65836 1.000 37.91627 192 GLY A C 1
ATOM 607 O O . GLY A 1 96 ? 19.37004 46.35720 14.49859 1.000 36.49358 192 GLY A O 1
#

Radius of gyration: 12.07 Å; Cα contacts (8 Å, |Δi|>4): 40; chains: 1; bounding box: 20×33×24 Å

Organism: Escherichia phage lambda (NCBI:txid2681611)

Secondary structure (DSSP, 8-state):
----HHHHH--HHHHHHGGGSSSTTTS--SSHHHHHHHHHHHH--TT---HHHHHHHHHHHHH--HHHHT-

InterPro domains:
  IPR009731 Replication P-like [PF06992] (38-198)